Protein AF-A0AAD8YH85-F1 (afdb_monomer)

Mean predicted aligned error: 12.62 Å

Solvent-accessible surface area (backbone atoms only — not comparable to full-atom values): 8123 Å² total; per-residue (Å²): 106,71,67,57,54,50,50,42,42,63,77,26,70,90,36,69,66,60,23,51,51,50,49,46,48,59,42,69,59,33,63,69,52,26,54,53,52,30,54,79,69,74,45,92,69,74,66,53,50,70,53,58,73,87,54,42,67,59,52,46,52,51,27,40,76,73,63,32,67,70,48,29,49,54,47,50,64,50,26,47,65,41,53,59,70,68,50,58,62,67,61,52,53,50,51,54,51,52,53,50,51,54,51,49,52,54,51,51,52,53,49,57,50,52,52,51,52,52,48,55,53,51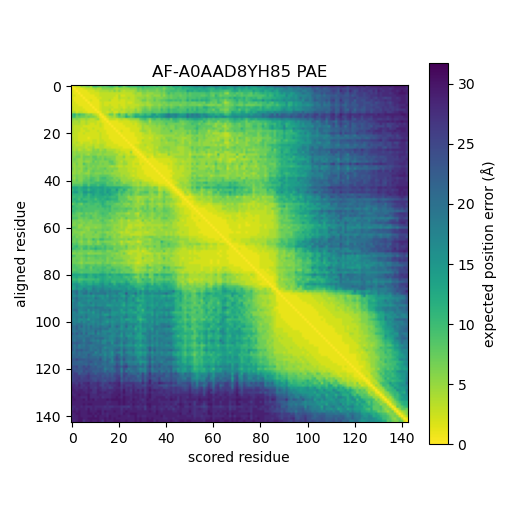,54,57,52,54,54,60,54,53,58,55,57,62,64,59,67,72,75,80,81,84,131

Foldseek 3Di:
DVVVLVVLCVVCVVDVVSSVVVCCCVQVQAPVNVVVVCVVVVHPARCLLVDDPVCLVVSLVSSCVPPNDVSSVVSCVRNVVSVVVPDPVVVVVVVVVVVVVVVVVVVVVVVVVVVVVVVVVVVVVVVVVVVVVVVVVPPPPDD

Organism: NCBI:txid267567

pLDDT: mean 83.94, std 11.68, range [50.09, 98.06]

Radius of gyration: 36.03 Å; Cα contacts (8 Å, |Δi|>4): 56; chains: 1; bounding box: 69×24×112 Å

Sequence (143 aa):
HIDTATGINRNNGSDPNAAGREKVIQTQLHSETRAVLCRLQGIDRSLYSEIDPLHLPEVLSLIAQRHGEGELYAAVLSSIMTLFSTMNREKCIQQERDYHAAKAAEHIAKVEELDKELATIKEAAAMRSQDNVCSQSNKRRRT

Structure (mmCIF, N/CA/C/O backbone):
data_AF-A0AAD8YH85-F1
#
_entry.id   AF-A0AAD8YH85-F1
#
loop_
_atom_site.group_PDB
_atom_site.id
_atom_site.type_symbol
_atom_site.label_atom_id
_atom_site.label_alt_id
_atom_site.label_comp_id
_atom_site.label_asym_id
_atom_site.label_entity_id
_atom_site.label_seq_id
_atom_site.pdbx_PDB_ins_code
_atom_site.Cartn_x
_atom_site.Cartn_y
_atom_site.Cartn_z
_atom_site.occupancy
_atom_site.B_iso_or_equiv
_atom_site.auth_seq_id
_atom_site.auth_comp_id
_atom_site.auth_asym_id
_atom_site.auth_atom_id
_atom_site.pdbx_PDB_model_num
ATOM 1 N N . HIS A 1 1 ? 20.803 7.036 -23.531 1.00 67.00 1 HIS A N 1
ATOM 2 C CA . HIS A 1 1 ? 20.254 5.689 -23.238 1.00 67.00 1 HIS A CA 1
ATOM 3 C C . HIS A 1 1 ? 21.242 4.561 -23.517 1.00 67.00 1 HIS A C 1
ATOM 5 O O . HIS A 1 1 ? 21.551 3.834 -22.580 1.00 67.00 1 HIS A O 1
ATOM 11 N N . ILE A 1 2 ? 21.748 4.400 -24.749 1.00 79.19 2 ILE A N 1
ATOM 12 C CA . ILE A 1 2 ? 22.714 3.330 -25.078 1.00 79.19 2 ILE A CA 1
ATOM 13 C C . ILE A 1 2 ? 24.017 3.492 -24.281 1.00 79.19 2 ILE A C 1
ATOM 15 O O . ILE A 1 2 ? 24.482 2.526 -23.678 1.00 79.19 2 ILE A O 1
ATOM 19 N N . ASP A 1 3 ? 24.538 4.714 -24.167 1.00 84.62 3 ASP A N 1
ATOM 20 C CA . ASP A 1 3 ? 25.761 4.982 -23.395 1.00 84.62 3 ASP A CA 1
ATOM 21 C C . ASP A 1 3 ? 25.578 4.704 -21.900 1.00 84.62 3 ASP A C 1
ATOM 23 O O . ASP A 1 3 ? 26.416 4.060 -21.275 1.00 84.62 3 ASP A O 1
ATOM 27 N N . THR A 1 4 ? 24.428 5.091 -21.338 1.00 82.50 4 THR A N 1
ATOM 28 C CA . THR A 1 4 ? 24.050 4.805 -19.946 1.00 82.50 4 THR A CA 1
ATOM 29 C C . THR A 1 4 ? 23.977 3.298 -19.684 1.00 82.50 4 THR A C 1
ATOM 31 O O . THR A 1 4 ? 24.564 2.803 -18.725 1.00 82.50 4 THR A O 1
ATOM 34 N N . ALA A 1 5 ? 23.312 2.538 -20.561 1.00 83.25 5 ALA A N 1
ATOM 35 C CA . ALA A 1 5 ? 23.201 1.085 -20.434 1.00 83.25 5 ALA A CA 1
ATOM 36 C C . ALA A 1 5 ? 24.561 0.381 -20.578 1.00 83.25 5 ALA A C 1
ATOM 38 O O . ALA A 1 5 ? 24.820 -0.617 -19.900 1.00 83.25 5 ALA A O 1
ATOM 39 N N . THR A 1 6 ? 25.428 0.914 -21.440 1.00 86.44 6 THR A N 1
ATOM 40 C CA . THR A 1 6 ? 26.792 0.420 -21.659 1.00 86.44 6 THR A CA 1
ATOM 41 C C . THR A 1 6 ? 27.679 0.708 -20.447 1.00 86.44 6 THR A C 1
ATOM 43 O O . THR A 1 6 ? 28.415 -0.173 -20.007 1.00 86.44 6 THR A O 1
ATOM 46 N N . GLY A 1 7 ? 27.546 1.890 -19.840 1.00 87.62 7 GLY A N 1
ATOM 47 C CA . GLY A 1 7 ? 28.203 2.244 -18.582 1.00 87.62 7 GLY A CA 1
ATOM 48 C C . GLY A 1 7 ? 27.795 1.328 -17.426 1.00 87.62 7 GLY A C 1
ATOM 49 O O . GLY A 1 7 ? 28.660 0.784 -16.744 1.00 87.62 7 GLY A O 1
ATOM 50 N N . ILE A 1 8 ? 26.494 1.068 -17.256 1.00 86.38 8 ILE A N 1
ATOM 51 C CA . ILE A 1 8 ? 25.990 0.162 -16.207 1.00 86.38 8 ILE A CA 1
ATOM 52 C C . ILE A 1 8 ? 26.535 -1.260 -16.391 1.00 86.38 8 ILE A C 1
ATOM 54 O O . ILE A 1 8 ? 26.975 -1.874 -15.420 1.00 86.38 8 ILE A O 1
ATOM 58 N N . ASN A 1 9 ? 26.553 -1.769 -17.627 1.00 89.38 9 ASN A N 1
ATOM 59 C CA . ASN A 1 9 ? 27.135 -3.077 -17.938 1.00 89.38 9 ASN A CA 1
ATOM 60 C C . ASN A 1 9 ? 28.622 -3.147 -17.584 1.00 89.38 9 ASN A C 1
ATOM 62 O O . ASN A 1 9 ? 29.074 -4.147 -17.038 1.00 89.38 9 ASN A O 1
ATOM 66 N N . ARG A 1 10 ? 29.379 -2.086 -17.879 1.00 89.00 10 ARG A N 1
ATOM 67 C CA . ARG A 1 10 ? 30.811 -2.021 -17.571 1.00 89.00 10 ARG A CA 1
ATOM 68 C C . ARG A 1 10 ? 31.065 -2.007 -16.064 1.00 89.00 10 ARG A C 1
ATOM 70 O O . ARG A 1 10 ? 31.953 -2.709 -15.595 1.00 89.00 10 ARG A O 1
ATOM 77 N N . ASN A 1 11 ? 30.259 -1.252 -15.321 1.00 87.62 11 ASN A N 1
ATOM 78 C CA . ASN A 1 11 ? 30.386 -1.109 -13.869 1.00 87.62 11 ASN A CA 1
ATOM 79 C C . ASN A 1 11 ? 29.966 -2.372 -13.101 1.00 87.62 11 ASN A C 1
ATOM 81 O O . ASN A 1 11 ? 30.423 -2.581 -11.983 1.00 87.62 11 ASN A O 1
ATOM 85 N N . ASN A 1 12 ? 29.127 -3.220 -13.701 1.00 88.00 12 ASN A N 1
ATOM 86 C CA . ASN A 1 12 ? 28.633 -4.468 -13.112 1.00 88.00 12 ASN A CA 1
ATOM 87 C C . ASN A 1 12 ? 29.152 -5.703 -13.873 1.00 88.00 12 ASN A C 1
ATOM 89 O O . ASN A 1 12 ? 28.487 -6.732 -13.907 1.00 88.00 12 ASN A O 1
ATOM 93 N N . GLY A 1 13 ? 30.319 -5.608 -14.522 1.00 77.94 13 GLY A N 1
ATOM 94 C CA . GLY A 1 13 ? 30.803 -6.612 -15.482 1.00 77.94 13 GLY A CA 1
ATOM 95 C C . GLY A 1 13 ? 30.965 -8.041 -14.940 1.00 77.94 13 GLY A C 1
ATOM 96 O O . GLY A 1 13 ? 31.042 -8.977 -15.729 1.00 77.94 13 GLY A O 1
ATOM 97 N N . SER A 1 14 ? 30.993 -8.220 -13.618 1.00 84.25 14 SER A N 1
ATOM 98 C CA . SER A 1 14 ? 31.041 -9.522 -12.943 1.00 84.25 14 SER A CA 1
ATOM 99 C C . SER A 1 14 ? 29.668 -10.079 -12.539 1.00 84.25 14 SER A C 1
ATOM 101 O O . SER A 1 14 ? 29.588 -11.257 -12.200 1.00 84.25 14 SER A O 1
ATOM 103 N N . ASP A 1 15 ? 28.601 -9.274 -12.579 1.00 90.44 15 ASP A N 1
ATOM 104 C CA . ASP A 1 15 ? 27.241 -9.683 -12.216 1.00 90.44 15 ASP A CA 1
ATOM 105 C C . ASP A 1 15 ? 26.198 -9.107 -13.201 1.00 90.44 15 ASP A C 1
ATOM 107 O O . ASP A 1 15 ? 25.725 -7.970 -13.054 1.00 90.44 15 ASP A O 1
ATOM 111 N N . PRO A 1 16 ? 25.786 -9.896 -14.210 1.00 87.56 16 PRO A N 1
ATOM 112 C CA . PRO A 1 16 ? 24.786 -9.465 -15.180 1.00 87.56 16 PRO A CA 1
ATOM 113 C C . PRO A 1 16 ? 23.404 -9.225 -14.550 1.00 87.56 16 PRO A C 1
ATOM 115 O O . PRO A 1 16 ? 22.641 -8.405 -15.069 1.00 87.56 16 PRO A O 1
ATOM 118 N N . ASN A 1 17 ? 23.079 -9.872 -13.424 1.00 88.50 17 ASN A N 1
ATOM 119 C CA . ASN A 1 17 ? 21.817 -9.644 -12.722 1.00 88.50 17 ASN A CA 1
ATOM 120 C C . ASN A 1 17 ? 21.830 -8.289 -12.009 1.00 88.50 17 ASN A C 1
ATOM 122 O O . ASN A 1 17 ? 20.851 -7.544 -12.098 1.00 88.50 17 ASN A O 1
ATOM 126 N N . ALA A 1 18 ? 22.943 -7.919 -11.368 1.00 86.88 18 ALA A N 1
ATOM 127 C CA . ALA A 1 18 ? 23.118 -6.578 -10.807 1.00 86.88 18 ALA A CA 1
ATOM 128 C C . ALA A 1 18 ? 23.043 -5.494 -11.893 1.00 86.88 18 ALA A C 1
ATOM 130 O O . ALA A 1 18 ? 22.339 -4.497 -11.719 1.00 86.88 18 ALA A O 1
ATOM 131 N N . ALA A 1 19 ? 23.673 -5.726 -13.052 1.00 88.62 19 ALA A N 1
ATOM 132 C CA . ALA A 1 19 ? 23.583 -4.825 -14.201 1.00 88.62 19 ALA A CA 1
ATOM 133 C C . ALA A 1 19 ? 22.132 -4.647 -14.683 1.00 88.62 19 ALA A C 1
ATOM 135 O O . ALA A 1 19 ? 21.698 -3.532 -14.982 1.00 88.62 19 ALA A O 1
ATOM 136 N N . GLY A 1 20 ? 21.372 -5.745 -14.755 1.00 87.56 20 GLY A N 1
ATOM 137 C CA . GLY A 1 20 ? 19.957 -5.735 -15.121 1.00 87.56 20 GLY A CA 1
ATOM 138 C C . GLY A 1 20 ? 19.110 -4.932 -14.135 1.00 87.56 20 GLY A C 1
ATOM 139 O O . GLY A 1 20 ? 18.360 -4.046 -14.548 1.00 87.56 20 GLY A O 1
ATOM 140 N N . ARG A 1 21 ? 19.279 -5.179 -12.832 1.00 85.69 21 ARG A N 1
ATOM 141 C CA . ARG A 1 21 ? 18.565 -4.449 -11.773 1.00 85.69 21 ARG A CA 1
ATOM 142 C C . ARG A 1 21 ? 18.855 -2.954 -11.817 1.00 85.69 21 ARG A C 1
ATOM 144 O O . ARG A 1 21 ? 17.924 -2.155 -11.776 1.00 85.69 21 ARG A O 1
ATOM 151 N N . GLU A 1 22 ? 20.119 -2.570 -11.960 1.00 87.19 22 GLU A N 1
ATOM 152 C CA . GLU A 1 22 ? 20.498 -1.158 -12.008 1.00 87.19 22 GLU A CA 1
ATOM 153 C C . GLU A 1 22 ? 19.917 -0.454 -13.241 1.00 87.19 22 GLU A C 1
ATOM 155 O O . GLU A 1 22 ? 19.437 0.673 -13.144 1.00 87.19 22 GLU A O 1
ATOM 160 N N . LYS A 1 23 ? 19.846 -1.133 -14.392 1.00 88.06 23 LYS A N 1
ATOM 161 C CA . LYS A 1 23 ? 19.155 -0.589 -15.571 1.00 88.06 23 LYS A CA 1
ATOM 162 C C . LYS A 1 23 ? 17.678 -0.335 -15.304 1.00 88.06 23 LYS A C 1
ATOM 164 O O . LYS A 1 23 ? 17.179 0.718 -15.696 1.00 88.06 23 LYS A O 1
ATOM 169 N N . VAL A 1 24 ? 16.984 -1.266 -14.650 1.00 85.12 24 VAL A N 1
ATOM 170 C CA . VAL A 1 24 ? 15.567 -1.088 -14.294 1.00 85.12 24 VAL A CA 1
ATOM 171 C C . VAL A 1 24 ? 15.405 0.106 -13.354 1.00 85.12 24 VAL A C 1
ATOM 173 O O . VAL A 1 24 ? 14.571 0.967 -13.613 1.00 85.12 24 VAL A O 1
ATOM 176 N N . ILE A 1 25 ? 16.251 0.228 -12.330 1.00 84.25 25 ILE A N 1
ATOM 177 C CA . ILE A 1 25 ? 16.215 1.351 -11.382 1.00 84.25 25 ILE A CA 1
ATOM 178 C C . ILE A 1 25 ? 16.418 2.694 -12.097 1.00 84.25 25 ILE A C 1
ATOM 180 O O . ILE A 1 25 ? 15.638 3.623 -11.895 1.00 84.25 25 ILE A O 1
ATOM 184 N N . GLN A 1 26 ? 17.435 2.796 -12.95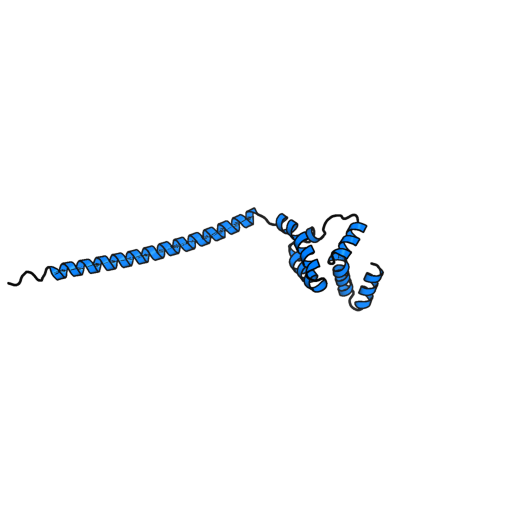3 1.00 83.69 26 GLN A N 1
ATOM 185 C CA . GLN A 1 26 ? 17.773 4.047 -13.636 1.00 83.69 26 GLN A CA 1
ATOM 186 C C . GLN A 1 26 ? 16.741 4.453 -14.690 1.00 83.69 26 GLN A C 1
ATOM 188 O O . GLN A 1 26 ? 16.508 5.637 -14.908 1.00 83.69 26 GLN A O 1
ATOM 193 N N . THR A 1 27 ? 16.122 3.483 -15.366 1.00 81.19 27 THR A N 1
ATOM 194 C CA . THR A 1 27 ? 15.237 3.776 -16.505 1.00 81.19 27 THR A CA 1
ATOM 195 C C . THR A 1 27 ? 13.760 3.795 -16.146 1.00 81.19 27 THR A C 1
ATOM 197 O O . THR A 1 27 ? 13.028 4.625 -16.677 1.00 81.19 27 THR A O 1
ATOM 200 N N . GLN A 1 28 ? 13.320 2.902 -15.259 1.00 79.12 28 GLN A N 1
ATOM 201 C CA . GLN A 1 28 ? 11.907 2.717 -14.930 1.00 79.12 28 GLN A CA 1
ATOM 202 C C . GLN A 1 28 ? 11.510 3.392 -13.621 1.00 79.12 28 GLN A C 1
ATOM 204 O O . GLN A 1 28 ? 10.344 3.737 -13.465 1.00 79.12 28 GLN A O 1
ATOM 209 N N . 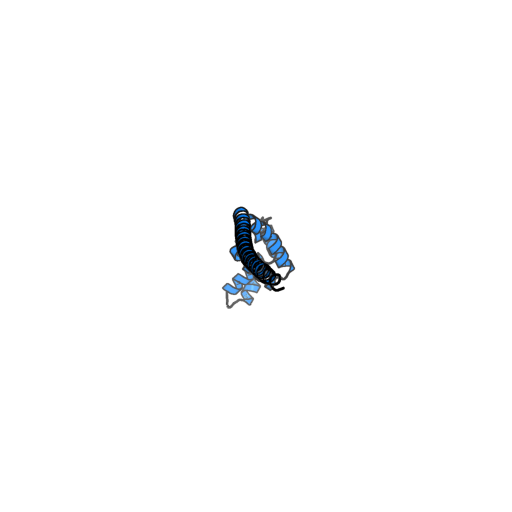LEU A 1 29 ? 12.436 3.603 -12.680 1.00 82.62 29 LEU A N 1
ATOM 210 C CA . LEU A 1 29 ? 12.108 4.173 -11.364 1.00 82.62 29 LEU A CA 1
ATOM 211 C C . LEU A 1 29 ? 12.446 5.662 -11.226 1.00 82.62 29 LEU A C 1
ATOM 213 O O . LEU A 1 29 ? 11.916 6.308 -10.332 1.00 82.62 29 LEU A O 1
ATOM 217 N N . HIS A 1 30 ? 13.247 6.224 -12.130 1.00 82.94 30 HIS A N 1
ATOM 218 C CA . HIS A 1 30 ? 13.486 7.666 -12.198 1.00 82.94 30 HIS A CA 1
ATOM 219 C C . HIS A 1 30 ? 12.442 8.330 -13.104 1.00 82.94 30 HIS A C 1
ATOM 221 O O . HIS A 1 30 ? 12.336 7.994 -14.287 1.00 82.94 30 HIS A O 1
ATOM 227 N N . SER A 1 31 ? 11.660 9.266 -12.567 1.00 80.38 31 SER A N 1
ATOM 228 C CA . SER A 1 31 ? 10.493 9.839 -13.238 1.00 80.38 31 SER A CA 1
ATOM 229 C C . SER A 1 31 ? 10.801 10.574 -14.532 1.00 80.38 31 SER A C 1
ATOM 231 O O . SER A 1 31 ? 10.086 10.359 -15.509 1.00 80.38 31 SER A O 1
ATOM 233 N N . GLU A 1 32 ? 11.865 11.374 -14.585 1.00 82.75 32 GLU A N 1
ATOM 234 C CA . GLU A 1 32 ? 12.235 12.112 -15.796 1.00 82.75 32 GLU A CA 1
ATOM 235 C C . GLU A 1 32 ? 12.628 11.158 -16.924 1.00 82.75 32 GLU A C 1
ATOM 237 O O . GLU A 1 32 ? 12.095 11.232 -18.035 1.00 82.75 32 GLU A O 1
ATOM 242 N N . THR A 1 33 ? 13.508 10.203 -16.615 1.00 82.69 33 THR A N 1
ATOM 243 C CA . THR A 1 33 ? 13.970 9.195 -17.576 1.00 82.69 33 THR A CA 1
ATOM 244 C C . THR A 1 33 ? 12.810 8.323 -18.050 1.00 82.69 33 THR A C 1
ATOM 246 O O . THR A 1 33 ? 12.645 8.110 -19.254 1.00 82.69 33 THR A O 1
ATOM 249 N N . ARG A 1 34 ? 11.949 7.881 -17.127 1.00 84.81 34 ARG A N 1
ATOM 250 C CA . ARG A 1 34 ? 10.736 7.131 -17.457 1.00 84.81 34 ARG A CA 1
ATOM 251 C C . ARG A 1 34 ? 9.799 7.952 -18.342 1.00 84.81 34 ARG A C 1
ATOM 253 O O . ARG A 1 34 ? 9.334 7.439 -19.349 1.00 84.81 34 ARG A O 1
ATOM 260 N N . ALA A 1 35 ? 9.548 9.223 -18.030 1.00 82.44 35 ALA A N 1
ATOM 261 C CA . ALA A 1 35 ? 8.662 10.081 -18.819 1.00 82.44 35 ALA A CA 1
ATOM 262 C C . ALA A 1 35 ? 9.189 10.316 -20.243 1.00 82.44 35 ALA A C 1
ATOM 264 O O . ALA A 1 35 ? 8.411 10.418 -21.192 1.00 82.44 35 ALA A O 1
ATOM 265 N N . VAL A 1 36 ? 10.509 10.408 -20.423 1.00 85.25 36 VAL A N 1
ATOM 266 C CA . VAL A 1 36 ? 11.127 10.468 -21.757 1.00 85.25 36 VAL A CA 1
ATOM 267 C C . VAL A 1 36 ? 10.911 9.155 -22.515 1.00 85.25 36 VAL A C 1
ATOM 269 O O . VAL A 1 36 ? 10.473 9.186 -23.664 1.00 85.25 36 VAL A O 1
ATOM 272 N N . LEU A 1 37 ? 11.150 8.008 -21.875 1.00 83.94 37 LEU A N 1
ATOM 273 C CA . LEU A 1 37 ? 10.953 6.693 -22.492 1.00 83.94 37 LEU A CA 1
ATOM 274 C C . LEU A 1 37 ? 9.487 6.412 -22.843 1.00 83.94 37 LEU A C 1
ATOM 276 O O . LEU A 1 37 ? 9.210 5.972 -23.956 1.00 83.94 37 LEU A O 1
ATOM 280 N N . CYS A 1 38 ? 8.552 6.721 -21.944 1.00 83.56 38 CYS A N 1
ATOM 281 C CA . CYS A 1 38 ? 7.119 6.581 -22.188 1.00 83.56 38 CYS A CA 1
ATOM 282 C C . CYS A 1 38 ? 6.680 7.412 -23.397 1.00 83.56 38 CYS A C 1
ATOM 284 O O . CYS A 1 38 ? 6.008 6.889 -24.283 1.00 83.56 38 CYS A O 1
ATOM 286 N N . ARG A 1 39 ? 7.139 8.669 -23.504 1.00 85.38 39 ARG A N 1
ATOM 287 C CA . ARG A 1 39 ? 6.846 9.530 -24.662 1.00 85.38 39 ARG A CA 1
ATOM 288 C C . ARG A 1 39 ? 7.368 8.951 -25.973 1.00 85.38 39 ARG A C 1
ATOM 290 O O . ARG A 1 39 ? 6.644 8.961 -26.962 1.00 85.38 39 ARG A O 1
ATOM 297 N N . LEU A 1 40 ? 8.582 8.395 -25.980 1.00 87.62 40 LEU A N 1
ATOM 298 C CA . LEU A 1 40 ? 9.133 7.711 -27.158 1.00 87.62 40 LEU A CA 1
ATOM 299 C C . LEU A 1 40 ? 8.319 6.470 -27.559 1.00 87.62 40 LEU A C 1
ATOM 301 O O . LEU A 1 40 ? 8.303 6.105 -28.731 1.00 87.62 40 LEU A O 1
ATOM 305 N N . GLN A 1 41 ? 7.647 5.834 -26.600 1.00 84.50 41 GLN A N 1
ATOM 306 C CA . GLN A 1 41 ? 6.812 4.648 -26.806 1.00 84.50 41 GLN A CA 1
ATOM 307 C C . GLN A 1 41 ? 5.324 4.975 -27.016 1.00 84.50 41 GLN A C 1
ATOM 309 O O . GLN A 1 41 ? 4.518 4.059 -27.162 1.00 84.50 41 GLN A O 1
ATOM 314 N N . GLY A 1 42 ? 4.941 6.258 -27.036 1.00 86.50 42 GLY A N 1
ATOM 315 C CA . GLY A 1 42 ? 3.542 6.680 -27.166 1.00 86.50 42 GLY A CA 1
ATOM 316 C C . GLY A 1 42 ? 2.676 6.373 -25.937 1.00 86.50 42 GLY A C 1
ATOM 317 O O . GLY A 1 42 ? 1.457 6.278 -26.052 1.00 86.50 42 GLY A O 1
ATOM 318 N N . ILE A 1 43 ? 3.291 6.198 -24.766 1.00 85.50 43 ILE A N 1
ATOM 319 C CA . ILE A 1 43 ? 2.607 5.967 -23.493 1.00 85.50 43 ILE A CA 1
ATOM 320 C C . ILE A 1 43 ? 2.454 7.315 -22.780 1.00 85.50 43 ILE A C 1
ATOM 322 O O . ILE A 1 43 ? 3.445 7.923 -22.383 1.00 85.50 43 ILE A O 1
ATOM 326 N N . ASP A 1 44 ? 1.212 7.766 -22.592 1.00 78.88 44 ASP A N 1
ATOM 327 C CA . ASP A 1 44 ? 0.889 9.065 -21.965 1.00 78.88 44 ASP A CA 1
ATOM 328 C C . ASP A 1 44 ? 0.324 8.934 -20.536 1.00 78.88 44 ASP A C 1
ATOM 330 O O . ASP A 1 44 ? -0.272 9.847 -19.973 1.00 78.88 44 ASP A O 1
ATOM 334 N N . ARG A 1 45 ? 0.475 7.755 -19.930 1.00 74.88 45 ARG A N 1
ATOM 335 C CA . ARG A 1 45 ? -0.028 7.459 -18.583 1.00 74.88 45 ARG A CA 1
ATOM 336 C C . ARG A 1 45 ? 1.102 7.071 -17.646 1.00 74.88 45 ARG A C 1
ATOM 338 O O . ARG A 1 45 ? 2.190 6.691 -18.080 1.00 74.88 45 ARG A O 1
ATOM 345 N N . SER A 1 46 ? 0.837 7.154 -16.347 1.00 71.94 46 SER A N 1
ATOM 346 C CA . SER A 1 46 ? 1.820 6.728 -15.361 1.00 71.94 46 SER A CA 1
ATOM 347 C C . SER A 1 46 ? 1.944 5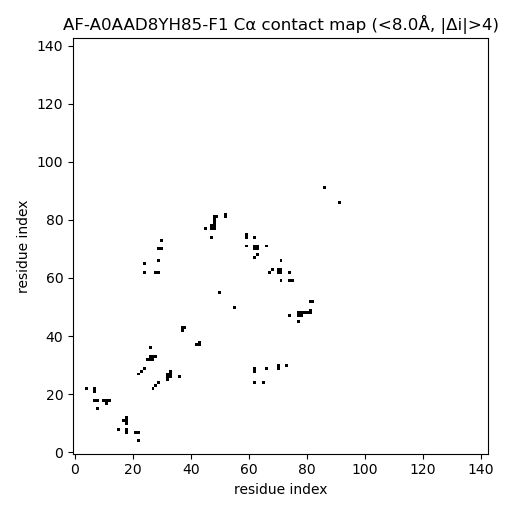.208 -15.308 1.00 71.94 46 SER A C 1
ATOM 349 O O . SER A 1 46 ? 0.948 4.494 -15.303 1.00 71.94 46 SER A O 1
ATOM 351 N N . LEU A 1 47 ? 3.178 4.714 -15.219 1.00 76.81 47 LEU A N 1
ATOM 352 C CA . LEU A 1 47 ? 3.453 3.283 -15.076 1.00 76.81 47 LEU A CA 1
ATOM 353 C C . LEU A 1 47 ? 3.325 2.801 -13.628 1.00 76.81 47 LEU A C 1
ATOM 355 O O . LEU A 1 47 ? 3.140 1.614 -13.395 1.00 76.81 47 LEU A O 1
ATOM 359 N N . TYR A 1 48 ? 3.383 3.704 -12.644 1.00 76.25 48 TYR A N 1
ATOM 360 C CA . TYR A 1 48 ? 3.237 3.312 -11.240 1.00 76.25 48 TYR A CA 1
ATOM 361 C C . TYR A 1 48 ? 1.837 2.781 -10.920 1.00 76.25 48 TYR A C 1
ATOM 363 O O . TYR A 1 48 ? 1.690 1.937 -10.046 1.00 76.25 48 TYR A O 1
ATOM 371 N N . SER A 1 49 ? 0.821 3.222 -11.666 1.00 72.62 49 SER A N 1
ATOM 372 C CA . SER A 1 49 ? -0.537 2.682 -11.571 1.00 72.62 49 SER A CA 1
ATOM 373 C C . SER A 1 49 ? -0.700 1.276 -12.153 1.00 72.62 49 SER A C 1
ATOM 375 O O . SER A 1 49 ? -1.753 0.672 -11.995 1.00 72.62 49 SER A O 1
ATOM 377 N N . GLU A 1 50 ? 0.313 0.753 -12.842 1.00 78.25 50 GLU A N 1
ATOM 378 C CA . GLU A 1 50 ? 0.299 -0.604 -13.399 1.00 78.25 50 GLU A CA 1
ATOM 379 C C . GLU A 1 50 ? 1.091 -1.596 -12.541 1.00 78.25 50 GLU A C 1
ATOM 381 O O . GLU A 1 50 ? 1.055 -2.799 -12.792 1.00 78.25 50 GLU A O 1
ATOM 386 N N . ILE A 1 51 ? 1.807 -1.107 -11.524 1.00 82.31 51 ILE A N 1
ATOM 387 C CA . ILE A 1 51 ? 2.531 -1.965 -10.592 1.00 82.31 51 ILE A CA 1
ATOM 388 C C . ILE A 1 51 ? 1.518 -2.651 -9.682 1.00 82.31 51 ILE A C 1
ATOM 390 O O . ILE A 1 51 ? 0.652 -1.995 -9.101 1.00 82.31 51 ILE A O 1
ATOM 394 N N . ASP A 1 52 ? 1.664 -3.967 -9.531 1.00 82.50 52 ASP A N 1
ATOM 395 C CA . ASP A 1 52 ? 0.899 -4.728 -8.549 1.00 82.50 52 ASP A CA 1
ATOM 396 C C . ASP A 1 52 ? 1.070 -4.084 -7.157 1.00 82.50 52 ASP A C 1
ATOM 398 O O . ASP A 1 52 ? 2.209 -3.954 -6.681 1.00 82.50 52 ASP A O 1
ATOM 402 N N . PRO A 1 53 ? -0.030 -3.692 -6.483 1.00 83.12 53 PRO A N 1
ATOM 403 C CA . PRO A 1 53 ? 0.010 -3.140 -5.134 1.00 83.12 53 PRO A CA 1
ATOM 404 C C . PRO A 1 53 ? 0.862 -3.942 -4.141 1.00 83.12 53 PRO A C 1
ATOM 406 O O . PRO A 1 53 ? 1.443 -3.347 -3.234 1.00 83.12 53 PRO A O 1
ATOM 409 N N . LEU A 1 54 ? 0.980 -5.266 -4.313 1.00 85.44 54 LEU A N 1
ATOM 410 C CA . LEU A 1 54 ? 1.800 -6.133 -3.464 1.00 85.44 54 LEU A CA 1
ATOM 411 C C . LEU A 1 54 ? 3.296 -5.785 -3.521 1.00 85.44 54 LEU A C 1
ATOM 413 O O . LEU A 1 54 ? 3.997 -5.901 -2.517 1.00 85.44 54 LEU A O 1
ATOM 417 N N . HIS A 1 55 ? 3.788 -5.343 -4.678 1.00 87.44 55 HIS A N 1
ATOM 418 C CA . HIS A 1 55 ? 5.194 -4.988 -4.886 1.00 87.44 55 HIS A CA 1
ATOM 419 C C . HIS A 1 55 ? 5.482 -3.509 -4.618 1.00 87.44 55 HIS A C 1
ATOM 421 O O . HIS A 1 55 ? 6.642 -3.100 -4.524 1.00 87.44 55 HIS A O 1
ATOM 427 N N . LEU A 1 56 ? 4.435 -2.699 -4.463 1.00 87.75 56 LEU A N 1
ATOM 428 C CA . LEU A 1 56 ? 4.554 -1.260 -4.294 1.00 87.75 56 LEU A CA 1
ATOM 429 C C . LEU A 1 56 ? 5.422 -0.845 -3.089 1.00 87.75 56 LEU A C 1
ATOM 431 O O . LEU A 1 56 ? 6.251 0.046 -3.265 1.00 87.75 56 LEU A O 1
ATOM 435 N N . PRO A 1 57 ? 5.334 -1.477 -1.898 1.00 89.75 57 PRO A N 1
ATOM 436 C CA . PRO A 1 57 ? 6.185 -1.107 -0.765 1.00 89.75 57 PRO A CA 1
ATOM 437 C C . PRO A 1 57 ? 7.684 -1.247 -1.060 1.00 89.75 57 PRO A C 1
ATOM 439 O O . PRO A 1 57 ? 8.474 -0.373 -0.701 1.00 89.75 57 PRO A O 1
ATOM 442 N N . GLU A 1 58 ? 8.077 -2.319 -1.751 1.00 91.19 58 GLU A N 1
ATOM 443 C CA . GLU A 1 58 ? 9.474 -2.570 -2.112 1.00 91.19 58 GLU A CA 1
ATOM 444 C C . GLU A 1 58 ? 9.956 -1.585 -3.184 1.00 91.19 58 GLU A C 1
ATOM 446 O O . GLU A 1 58 ? 11.037 -1.007 -3.058 1.00 91.19 58 GLU A O 1
ATOM 451 N N . VAL A 1 59 ? 9.120 -1.310 -4.191 1.00 88.88 59 VAL A N 1
ATOM 452 C CA . VAL A 1 59 ? 9.412 -0.322 -5.240 1.00 88.88 59 VAL A CA 1
ATOM 453 C C . VAL A 1 59 ? 9.570 1.085 -4.656 1.00 88.88 59 VAL A C 1
ATOM 455 O O . VAL A 1 59 ? 10.535 1.776 -4.982 1.00 88.88 59 VAL A O 1
ATOM 458 N N . LEU A 1 60 ? 8.671 1.507 -3.762 1.00 91.56 60 LEU A N 1
ATOM 459 C CA . LEU A 1 60 ? 8.746 2.813 -3.101 1.00 91.56 60 LEU A CA 1
ATOM 460 C C . LEU A 1 60 ? 9.996 2.926 -2.221 1.00 91.56 60 LEU A C 1
ATOM 462 O O . LEU A 1 60 ? 10.678 3.949 -2.262 1.00 91.56 60 LEU A O 1
ATOM 466 N N . SER A 1 61 ? 10.343 1.870 -1.479 1.00 91.94 61 SER A N 1
ATOM 467 C CA . SER A 1 61 ? 11.582 1.834 -0.693 1.00 91.94 61 SER A CA 1
ATOM 468 C C . SER A 1 61 ? 12.818 1.996 -1.582 1.00 91.94 61 SER A C 1
ATOM 470 O O . SER A 1 61 ? 13.717 2.779 -1.273 1.00 91.94 61 SER A O 1
ATOM 472 N N . LEU A 1 62 ? 12.837 1.315 -2.730 1.00 91.44 62 LEU A N 1
ATOM 473 C CA . LEU A 1 62 ? 13.939 1.386 -3.681 1.00 91.44 62 LEU A CA 1
ATOM 474 C C . LEU A 1 62 ? 14.078 2.782 -4.304 1.00 91.44 62 LEU A C 1
ATOM 476 O O . LEU A 1 62 ? 15.194 3.280 -4.443 1.00 91.44 62 LEU A O 1
ATOM 480 N N . ILE A 1 63 ? 12.961 3.437 -4.628 1.00 90.19 63 ILE A N 1
ATOM 481 C CA . ILE A 1 63 ? 12.948 4.820 -5.126 1.00 90.19 63 ILE A CA 1
ATOM 482 C C . ILE A 1 63 ? 13.489 5.777 -4.065 1.00 90.19 63 ILE A C 1
ATOM 484 O O . ILE A 1 63 ? 14.374 6.575 -4.366 1.00 90.19 63 ILE A O 1
ATOM 488 N N . ALA A 1 64 ? 13.018 5.660 -2.821 1.00 91.56 64 ALA A N 1
ATOM 489 C CA . ALA A 1 64 ? 13.473 6.503 -1.719 1.00 91.56 64 ALA A CA 1
ATOM 490 C C . ALA A 1 64 ? 14.995 6.412 -1.524 1.00 91.56 64 ALA A C 1
ATOM 492 O O . ALA A 1 64 ? 15.668 7.430 -1.380 1.00 91.56 64 ALA A O 1
ATOM 493 N N . GLN A 1 65 ? 15.544 5.194 -1.576 1.00 91.88 65 GLN A N 1
ATOM 494 C CA . GLN A 1 65 ? 16.975 4.939 -1.389 1.00 91.88 65 GLN A CA 1
ATOM 495 C C . GLN A 1 65 ? 17.843 5.409 -2.561 1.00 91.88 65 GLN A C 1
ATOM 497 O O . GLN A 1 65 ? 19.006 5.752 -2.353 1.00 91.88 65 GLN A O 1
ATOM 502 N N . ARG A 1 66 ? 17.327 5.361 -3.795 1.00 89.19 66 ARG A N 1
ATOM 503 C CA . ARG A 1 66 ? 18.126 5.589 -5.011 1.00 89.19 66 ARG A CA 1
ATOM 504 C C . ARG A 1 66 ? 17.971 6.984 -5.601 1.00 89.19 66 ARG A C 1
ATOM 506 O O . ARG A 1 66 ? 18.932 7.494 -6.164 1.00 89.19 66 ARG A O 1
ATOM 513 N N . HIS A 1 67 ? 16.789 7.575 -5.465 1.00 88.62 67 HIS A N 1
ATOM 514 C CA . HIS A 1 67 ? 16.386 8.774 -6.203 1.00 88.62 67 HIS A CA 1
ATOM 515 C C . HIS A 1 67 ? 15.890 9.916 -5.298 1.00 88.62 67 HIS A C 1
ATOM 517 O O . HIS A 1 67 ? 15.687 11.032 -5.769 1.00 88.62 67 HIS A O 1
ATOM 523 N N . GLY A 1 68 ? 15.743 9.668 -3.992 1.00 89.38 68 GLY A N 1
ATOM 524 C CA . GLY A 1 68 ? 15.402 10.683 -2.992 1.00 89.38 68 GLY A CA 1
ATOM 525 C C . GLY A 1 68 ? 13.905 10.992 -2.867 1.00 89.38 68 GLY A C 1
ATOM 526 O O . GLY A 1 68 ? 13.045 10.350 -3.472 1.00 89.38 68 GLY A O 1
ATOM 527 N N . GLU A 1 69 ? 13.584 11.985 -2.032 1.00 90.25 69 GLU A N 1
ATOM 528 C CA . GLU A 1 69 ? 12.208 12.262 -1.591 1.00 90.25 69 GLU A CA 1
ATOM 529 C C . GLU A 1 69 ? 11.285 12.784 -2.699 1.00 90.25 69 GLU A C 1
ATOM 531 O O . GLU A 1 69 ? 10.104 12.445 -2.712 1.00 90.25 69 GLU A O 1
ATOM 536 N N . GLY A 1 70 ? 11.797 13.574 -3.649 1.00 90.38 70 GLY A N 1
ATOM 537 C CA . GLY A 1 70 ? 10.978 14.114 -4.743 1.00 90.38 70 GLY A CA 1
ATOM 538 C C . GLY A 1 70 ? 10.438 13.020 -5.670 1.00 90.38 70 GLY A C 1
ATOM 539 O O . GLY A 1 70 ? 9.262 13.019 -6.036 1.00 90.38 70 GLY A O 1
ATOM 540 N N . GLU A 1 71 ? 11.281 12.041 -5.988 1.00 90.12 71 GLU A N 1
ATOM 541 C CA . GLU A 1 71 ? 10.923 10.882 -6.811 1.00 90.12 71 GLU A CA 1
ATOM 542 C C . GLU A 1 71 ? 10.004 9.919 -6.059 1.00 90.12 71 GLU A C 1
ATOM 544 O O . GLU A 1 71 ? 9.025 9.419 -6.623 1.00 90.12 71 GLU A O 1
ATOM 549 N N . LEU A 1 72 ? 10.252 9.731 -4.759 1.00 92.12 72 LEU A N 1
ATOM 550 C CA . LEU A 1 72 ? 9.344 8.999 -3.882 1.00 92.12 72 LEU A CA 1
ATOM 551 C C . LEU A 1 72 ? 7.957 9.655 -3.857 1.00 92.12 72 LEU A C 1
ATOM 553 O O . LEU A 1 72 ? 6.954 8.964 -4.023 1.00 92.12 72 LEU A O 1
ATOM 557 N N . TYR A 1 73 ? 7.889 10.977 -3.694 1.00 89.94 73 TYR A N 1
ATOM 558 C CA . TYR A 1 73 ? 6.630 11.716 -3.668 1.00 89.94 73 TYR A CA 1
ATOM 559 C C . TYR A 1 73 ? 5.842 11.537 -4.972 1.00 89.94 73 TYR A C 1
ATOM 561 O O . TYR A 1 73 ? 4.656 11.201 -4.936 1.00 89.94 73 TYR A O 1
ATOM 569 N N . ALA A 1 74 ? 6.504 11.676 -6.125 1.00 87.62 74 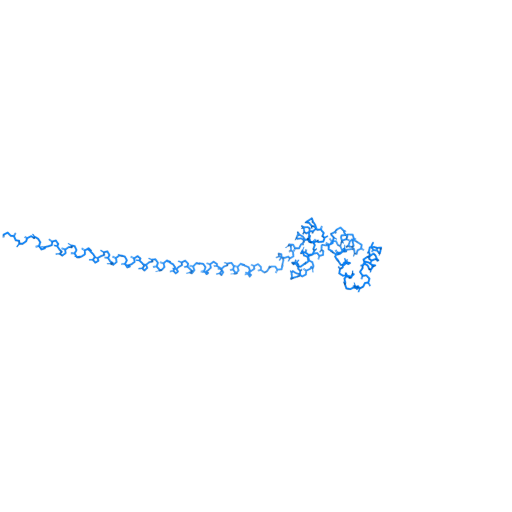ALA A N 1
ATOM 570 C CA . ALA A 1 74 ? 5.882 11.451 -7.429 1.00 87.62 74 ALA A CA 1
ATOM 571 C C . ALA A 1 74 ? 5.367 10.008 -7.588 1.00 87.62 74 ALA A C 1
ATOM 573 O O . ALA A 1 74 ? 4.272 9.785 -8.116 1.00 87.62 74 ALA A O 1
ATOM 574 N N . ALA A 1 75 ? 6.128 9.023 -7.103 1.00 88.88 75 ALA A N 1
ATOM 575 C CA . ALA A 1 75 ? 5.736 7.619 -7.142 1.00 88.88 75 ALA A CA 1
ATOM 576 C C . ALA A 1 75 ? 4.519 7.319 -6.266 1.00 88.88 75 ALA A C 1
ATOM 578 O O . ALA A 1 75 ? 3.569 6.684 -6.730 1.00 88.88 75 ALA A O 1
ATOM 579 N N . VAL A 1 76 ? 4.500 7.828 -5.032 1.00 90.50 76 VAL A N 1
ATOM 580 C CA . VAL A 1 76 ? 3.359 7.685 -4.118 1.00 90.50 76 VAL A CA 1
ATOM 581 C C . VAL A 1 76 ? 2.114 8.327 -4.719 1.00 90.50 76 VAL A C 1
ATOM 583 O O . VAL A 1 76 ? 1.081 7.664 -4.826 1.00 90.50 76 VAL A O 1
ATOM 586 N N . LEU A 1 77 ? 2.215 9.582 -5.171 1.00 88.62 77 LEU A N 1
ATOM 587 C CA . LEU A 1 77 ? 1.079 10.321 -5.722 1.00 88.62 77 LEU A CA 1
ATOM 588 C C . LEU A 1 77 ? 0.478 9.605 -6.933 1.00 88.62 77 LEU A C 1
ATOM 590 O O . LEU A 1 77 ? -0.738 9.523 -7.077 1.00 88.62 77 LEU A O 1
ATOM 594 N N . SER A 1 78 ? 1.325 9.031 -7.782 1.00 85.50 78 SER A N 1
ATOM 595 C CA . SER A 1 78 ? 0.851 8.283 -8.935 1.00 85.50 78 SER A CA 1
ATOM 596 C C . SER A 1 78 ? 0.236 6.925 -8.589 1.00 85.50 78 SER A C 1
ATOM 598 O O . SER A 1 78 ? -0.612 6.439 -9.338 1.00 85.50 78 SER A O 1
ATOM 600 N N . SER A 1 79 ? 0.686 6.283 -7.515 1.00 88.31 79 SER A N 1
ATOM 601 C CA . SER A 1 79 ? 0.209 4.951 -7.134 1.00 88.31 79 SER A CA 1
ATOM 602 C C . SER A 1 79 ? -1.096 5.021 -6.343 1.00 88.31 79 SER A C 1
ATOM 604 O O . SER A 1 79 ? -1.889 4.080 -6.365 1.00 88.31 79 SER A O 1
ATOM 606 N N . ILE A 1 80 ? -1.357 6.150 -5.675 1.00 86.12 80 ILE A N 1
ATOM 607 C CA . ILE A 1 80 ? -2.461 6.295 -4.724 1.00 86.12 80 ILE A CA 1
ATOM 608 C C . ILE A 1 80 ? -3.831 6.024 -5.355 1.00 86.12 80 ILE A C 1
ATOM 610 O O . ILE A 1 80 ? -4.645 5.320 -4.770 1.00 86.12 80 ILE A O 1
ATOM 614 N N . MET A 1 81 ? -4.068 6.497 -6.582 1.00 78.19 81 MET A N 1
ATOM 615 C CA . MET A 1 81 ? -5.349 6.301 -7.276 1.00 78.19 81 MET A CA 1
ATOM 616 C C . MET A 1 81 ? -5.611 4.824 -7.596 1.00 78.19 81 MET A C 1
ATOM 618 O O . MET A 1 81 ? -6.755 4.379 -7.590 1.00 78.19 81 MET A O 1
ATOM 622 N N . THR A 1 82 ? -4.547 4.054 -7.814 1.00 78.56 82 THR A N 1
ATOM 623 C CA . THR A 1 82 ? -4.613 2.608 -8.081 1.00 78.56 82 THR A CA 1
ATOM 624 C C . THR A 1 82 ? -4.810 1.820 -6.796 1.00 78.56 82 THR A C 1
ATOM 626 O O . THR A 1 82 ? -5.580 0.863 -6.742 1.00 78.56 82 THR A O 1
ATOM 629 N N . LEU A 1 83 ? -4.163 2.251 -5.714 1.00 82.38 83 LEU A N 1
ATOM 630 C CA . LEU A 1 83 ? -4.433 1.696 -4.393 1.00 82.38 83 LEU A CA 1
ATOM 631 C C . LEU A 1 83 ? -5.905 1.912 -4.020 1.00 82.38 83 LEU A C 1
ATOM 633 O O . LEU A 1 83 ? -6.589 0.965 -3.651 1.00 82.38 83 LEU A O 1
ATOM 637 N N . PHE A 1 84 ? -6.438 3.118 -4.225 1.00 77.75 84 PHE A N 1
ATOM 638 C CA . PHE A 1 84 ? -7.851 3.395 -3.972 1.00 77.75 84 PHE A CA 1
ATOM 639 C C . PHE A 1 84 ? -8.803 2.580 -4.857 1.00 77.75 84 PHE A C 1
ATOM 641 O O . PHE A 1 84 ? -9.861 2.181 -4.374 1.00 77.75 84 PHE A O 1
ATOM 648 N N . SER A 1 85 ? -8.452 2.304 -6.119 1.00 72.81 85 SER A N 1
ATOM 649 C CA . SER A 1 85 ? -9.298 1.498 -7.012 1.00 72.81 85 SER A CA 1
ATOM 650 C C . SER A 1 85 ? -9.289 0.003 -6.673 1.00 72.81 85 SER A C 1
ATOM 652 O O . SER A 1 85 ? -10.279 -0.683 -6.918 1.00 72.81 85 SER A O 1
ATOM 654 N N . THR A 1 86 ? -8.199 -0.500 -6.088 1.00 75.12 86 THR A N 1
ATOM 655 C CA . THR A 1 86 ? -8.065 -1.905 -5.664 1.00 75.12 86 THR A CA 1
ATOM 656 C C . THR A 1 86 ? -8.626 -2.166 -4.268 1.00 75.12 86 THR A C 1
ATOM 658 O O . THR A 1 86 ? -8.972 -3.302 -3.936 1.00 75.12 86 THR A O 1
ATOM 661 N N . MET A 1 87 ? -8.766 -1.130 -3.440 1.00 79.44 87 MET A N 1
ATOM 662 C CA . MET A 1 87 ? -9.386 -1.254 -2.126 1.00 79.44 87 MET A CA 1
ATOM 663 C C . MET A 1 87 ? -10.865 -1.642 -2.245 1.00 79.44 87 MET A C 1
ATOM 665 O O . MET A 1 87 ? -11.702 -0.890 -2.743 1.00 79.44 87 MET A O 1
ATOM 669 N N . ASN A 1 88 ? -11.216 -2.807 -1.696 1.00 80.94 88 ASN A N 1
ATOM 670 C CA . ASN A 1 88 ? -12.610 -3.191 -1.517 1.00 80.94 88 ASN A CA 1
ATOM 671 C C . ASN A 1 88 ? -13.221 -2.358 -0.376 1.00 80.94 88 ASN A C 1
ATOM 673 O O . ASN A 1 88 ? -13.119 -2.703 0.805 1.00 80.94 88 ASN A O 1
ATOM 677 N N . ARG A 1 89 ? -13.847 -1.236 -0.751 1.00 81.06 89 ARG A N 1
ATOM 678 C CA . ARG A 1 89 ? -14.484 -0.294 0.176 1.00 81.06 89 ARG A CA 1
ATOM 679 C C . ARG A 1 89 ? -15.547 -0.961 1.051 1.00 81.06 89 ARG A C 1
ATOM 681 O O . ARG A 1 89 ? -15.644 -0.629 2.226 1.00 81.06 89 ARG A O 1
ATOM 688 N N . GLU A 1 90 ? -16.302 -1.911 0.506 1.00 84.44 90 GLU A N 1
ATOM 689 C CA . GLU A 1 90 ? -17.311 -2.670 1.253 1.00 84.44 90 GLU A CA 1
ATOM 690 C C . GLU A 1 90 ? -16.664 -3.477 2.384 1.00 84.44 90 GLU A C 1
ATOM 692 O O . GLU A 1 90 ? -17.083 -3.378 3.536 1.00 84.44 90 GLU A O 1
ATOM 697 N N . LYS A 1 91 ? -15.574 -4.193 2.088 1.00 87.69 91 LYS A N 1
ATOM 698 C CA . LYS A 1 91 ? -14.824 -4.955 3.094 1.00 87.69 91 LYS A CA 1
ATOM 699 C C . LYS A 1 91 ? -14.216 -4.051 4.171 1.00 87.69 91 LYS A C 1
ATOM 701 O O . LYS A 1 91 ? -14.224 -4.423 5.339 1.00 87.69 91 LYS A O 1
ATOM 706 N N . CYS A 1 92 ? -13.718 -2.875 3.791 1.00 85.50 92 CYS A N 1
ATOM 707 C CA . CYS A 1 92 ? -13.176 -1.893 4.733 1.00 85.50 92 CYS A CA 1
ATOM 708 C C . CYS A 1 92 ? -14.255 -1.384 5.704 1.00 85.50 92 CYS A C 1
ATOM 710 O O . CYS A 1 92 ? -14.060 -1.429 6.916 1.00 85.50 92 CYS A O 1
ATOM 712 N N . ILE A 1 93 ? -15.426 -1.006 5.181 1.00 90.88 93 ILE A N 1
ATOM 713 C CA . ILE A 1 93 ? -16.570 -0.591 6.005 1.00 90.88 93 ILE A CA 1
ATOM 714 C C . ILE A 1 93 ? -17.027 -1.739 6.914 1.00 90.88 93 ILE A C 1
ATOM 716 O O . ILE A 1 93 ? -17.347 -1.514 8.078 1.00 90.88 93 ILE A O 1
ATOM 720 N N . GLN A 1 94 ? -17.045 -2.980 6.419 1.00 94.31 94 GLN A N 1
ATOM 721 C CA . GLN A 1 94 ? -17.426 -4.130 7.237 1.00 94.31 94 GLN A CA 1
ATOM 722 C C . GLN A 1 94 ? -16.452 -4.352 8.404 1.00 94.31 94 GLN A C 1
ATOM 724 O O . GLN A 1 94 ? -16.895 -4.533 9.533 1.00 94.31 94 GLN A O 1
ATOM 729 N N . GLN A 1 95 ? -15.142 -4.251 8.164 1.00 93.38 95 GLN A N 1
ATOM 730 C CA . GLN A 1 95 ? -14.133 -4.334 9.226 1.00 93.38 95 GLN A CA 1
ATOM 731 C C . GLN A 1 95 ? -14.299 -3.232 10.277 1.00 93.38 95 GLN A C 1
ATOM 733 O O . GLN A 1 95 ? -14.180 -3.497 11.472 1.00 93.38 95 GLN A O 1
ATOM 738 N N . GLU A 1 96 ? -14.596 -2.006 9.847 1.00 94.56 96 GLU A N 1
ATOM 739 C CA . GLU A 1 96 ? -14.853 -0.883 10.750 1.00 94.56 96 GLU A CA 1
ATOM 740 C C . GLU A 1 96 ? -16.099 -1.136 11.615 1.00 94.56 96 GLU A C 1
ATOM 742 O O . GLU A 1 96 ? -16.071 -0.947 12.834 1.00 94.56 96 GLU A O 1
ATOM 747 N N . 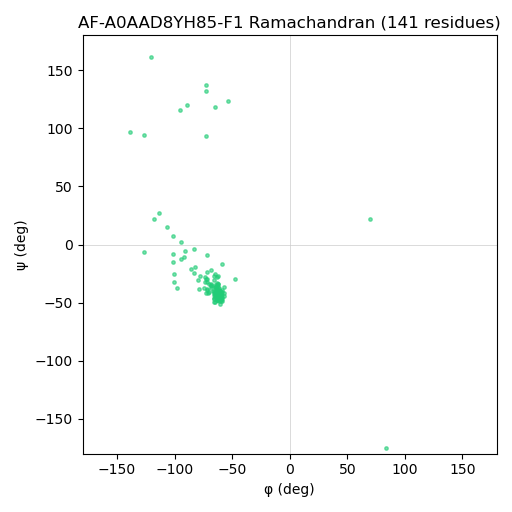ARG A 1 97 ? -17.176 -1.660 11.014 1.00 97.19 97 ARG A N 1
ATOM 748 C CA . ARG A 1 97 ? -18.378 -2.078 11.750 1.00 97.19 97 ARG A CA 1
ATOM 749 C C . ARG A 1 97 ? -18.072 -3.163 12.777 1.00 97.19 97 ARG A C 1
ATOM 751 O O . ARG A 1 97 ? -18.522 -3.043 13.914 1.00 97.19 97 ARG A O 1
ATOM 758 N N . ASP A 1 98 ? -17.315 -4.189 12.400 1.00 97.75 98 ASP A N 1
ATOM 759 C CA . ASP A 1 98 ? -16.973 -5.305 13.286 1.00 97.75 98 ASP A CA 1
ATOM 760 C C . ASP A 1 98 ? -16.110 -4.833 14.467 1.00 97.75 98 ASP A C 1
ATOM 762 O O . ASP A 1 98 ? -16.353 -5.214 15.614 1.00 97.75 98 ASP A O 1
ATOM 766 N N . TYR A 1 99 ? -15.156 -3.934 14.211 1.00 97.38 99 TYR A N 1
ATOM 767 C CA . TYR A 1 99 ? -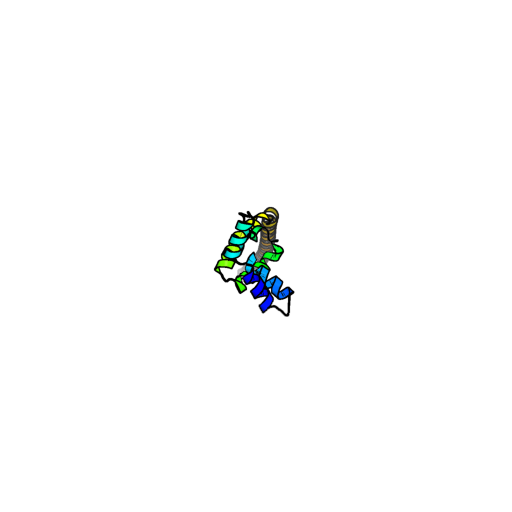14.348 -3.293 15.248 1.00 97.38 99 TYR A CA 1
ATOM 768 C C . TYR A 1 99 ? -15.216 -2.534 16.261 1.00 97.38 99 TYR A C 1
ATOM 770 O O . TYR A 1 99 ? -15.075 -2.715 17.475 1.00 97.38 99 TYR A O 1
ATOM 778 N N . HIS A 1 100 ? -16.154 -1.714 15.781 1.00 98.06 100 HIS A N 1
ATOM 779 C CA . HIS A 1 100 ? -17.051 -0.968 16.660 1.00 98.06 100 HIS A CA 1
ATOM 780 C C . HIS A 1 100 ? -18.044 -1.869 17.398 1.00 98.06 100 HIS A C 1
ATOM 782 O O . HIS A 1 100 ? -18.323 -1.620 18.571 1.00 98.06 100 HIS A O 1
ATOM 788 N N . ALA A 1 101 ? -18.534 -2.934 16.761 1.00 98.00 101 ALA A N 1
ATOM 789 C CA . ALA A 1 101 ? -19.388 -3.925 17.407 1.00 98.00 101 ALA A CA 1
ATOM 790 C C . ALA A 1 101 ? -18.654 -4.629 18.561 1.00 98.00 101 ALA A C 1
ATOM 792 O O . ALA A 1 101 ? -19.202 -4.746 19.658 1.00 98.00 101 ALA A O 1
ATOM 793 N N . ALA A 1 102 ? -17.392 -5.019 18.354 1.00 97.88 102 ALA A N 1
ATOM 794 C CA . ALA A 1 102 ? -16.558 -5.603 19.401 1.00 97.88 102 ALA A CA 1
ATOM 795 C C . ALA A 1 102 ? -16.331 -4.623 20.564 1.00 97.88 102 ALA A C 1
ATOM 797 O O . ALA A 1 102 ? -16.460 -4.997 21.731 1.00 97.88 102 ALA A O 1
ATOM 798 N N . LYS A 1 103 ? -16.065 -3.346 20.259 1.00 98.00 103 LYS A N 1
ATOM 799 C CA . LYS A 1 103 ? -15.936 -2.299 21.281 1.00 98.00 103 LYS A CA 1
ATOM 800 C C . LYS A 1 103 ? -17.227 -2.070 22.064 1.00 98.00 103 LYS A C 1
ATOM 802 O O . LYS A 1 103 ? -17.176 -1.918 23.281 1.00 98.00 103 LYS A O 1
ATOM 807 N N . ALA A 1 104 ? -18.378 -2.071 21.399 1.00 97.94 104 ALA A N 1
ATOM 808 C CA . ALA A 1 104 ? -19.669 -1.942 22.066 1.00 97.94 104 ALA A CA 1
ATOM 809 C C . ALA A 1 104 ? -19.930 -3.118 23.020 1.00 97.94 104 ALA A C 1
ATOM 811 O O . ALA A 1 104 ? -20.339 -2.891 24.155 1.00 97.94 104 ALA A O 1
ATOM 812 N N . ALA A 1 105 ? -19.626 -4.351 22.604 1.00 97.81 105 ALA A N 1
ATOM 813 C CA . ALA A 1 105 ? -19.749 -5.530 23.460 1.00 97.81 105 ALA A CA 1
ATOM 814 C C . ALA A 1 105 ? -18.845 -5.446 24.705 1.00 97.81 105 ALA A C 1
ATOM 816 O O . ALA A 1 105 ? -19.290 -5.759 25.808 1.00 97.81 105 ALA A O 1
ATOM 817 N N . GLU A 1 106 ? -17.608 -4.957 24.555 1.00 97.56 106 GLU A N 1
ATOM 818 C CA . GLU A 1 106 ? -16.699 -4.704 25.684 1.00 97.56 106 GLU A CA 1
ATOM 819 C C . GLU A 1 106 ? -17.300 -3.696 26.679 1.00 97.56 106 GLU A C 1
ATOM 821 O O . GLU A 1 106 ? -17.255 -3.901 27.892 1.00 97.56 106 GLU A O 1
ATOM 826 N N . HIS A 1 107 ? -17.883 -2.606 26.173 1.00 97.31 107 HIS A N 1
ATOM 827 C CA . HIS A 1 107 ? -18.528 -1.603 27.016 1.00 97.31 107 HIS A CA 1
ATOM 828 C C . HIS A 1 107 ? -19.780 -2.139 27.715 1.00 97.31 107 HIS A C 1
ATOM 830 O O . HIS A 1 107 ? -19.965 -1.851 28.894 1.00 97.31 107 HIS A O 1
ATOM 836 N N . ILE A 1 108 ? -20.600 -2.941 27.031 1.00 97.88 108 ILE A N 1
ATOM 837 C CA . ILE A 1 108 ? -21.780 -3.587 27.624 1.00 97.88 108 ILE A CA 1
ATOM 838 C C . ILE A 1 108 ? -21.364 -4.486 28.793 1.00 97.88 108 ILE A C 1
ATOM 840 O O . ILE A 1 108 ? -21.918 -4.358 29.880 1.00 97.88 108 ILE A O 1
ATOM 844 N N . ALA A 1 109 ? -20.332 -5.316 28.617 1.00 97.44 109 ALA A N 1
ATOM 845 C CA . ALA A 1 109 ? -19.836 -6.185 29.685 1.00 97.44 109 ALA A CA 1
ATOM 846 C C . ALA A 1 109 ? -19.351 -5.392 30.915 1.00 97.44 109 ALA A C 1
ATOM 848 O O . ALA A 1 109 ? -19.644 -5.764 32.050 1.00 97.44 109 ALA A O 1
ATOM 849 N N . LYS A 1 110 ? -18.659 -4.265 30.697 1.00 97.69 110 LYS A N 1
ATOM 850 C CA . LYS A 1 110 ? -18.225 -3.367 31.782 1.00 97.69 110 LYS A CA 1
ATOM 851 C C . LYS A 1 110 ? -19.398 -2.718 32.516 1.00 97.69 110 LYS A C 1
ATOM 853 O O . LYS A 1 110 ? -19.329 -2.535 33.726 1.00 97.69 110 LYS A O 1
ATOM 858 N N . VAL A 1 111 ? -20.470 -2.366 31.806 1.00 97.88 111 VAL A N 1
ATOM 859 C CA . VAL A 1 111 ? -21.692 -1.839 32.434 1.00 97.88 111 VAL A CA 1
ATOM 860 C C . VAL A 1 111 ? -22.340 -2.906 33.315 1.00 97.88 111 VAL A C 1
ATOM 862 O O . VAL A 1 111 ? -22.648 -2.623 34.468 1.00 97.88 111 VAL A O 1
ATOM 865 N N . GLU A 1 112 ? -22.462 -4.144 32.830 1.00 97.12 112 GLU A N 1
ATOM 866 C CA . GLU A 1 112 ? -23.019 -5.251 33.619 1.00 97.12 112 GLU A CA 1
ATOM 867 C C . GLU A 1 112 ? -22.187 -5.576 34.872 1.00 97.12 112 GLU A C 1
ATOM 869 O O . GLU A 1 112 ? -22.736 -5.981 35.898 1.00 97.12 112 GLU A O 1
ATOM 874 N N . GLU A 1 113 ? -20.863 -5.423 34.806 1.00 97.00 113 GLU A N 1
ATOM 875 C CA . GLU A 1 113 ? -19.969 -5.560 35.960 1.00 97.00 113 GLU A CA 1
ATOM 876 C C . GLU A 1 113 ? -20.227 -4.463 37.004 1.00 97.00 113 GLU A C 1
ATOM 878 O O . GLU A 1 113 ? -20.474 -4.771 38.172 1.00 97.00 113 GLU A O 1
ATOM 883 N N . LEU A 1 114 ? -20.274 -3.198 36.577 1.00 96.25 114 LEU A N 1
ATOM 884 C CA . LEU A 1 114 ? -20.562 -2.064 37.461 1.00 96.25 114 LEU A CA 1
ATOM 885 C C . LEU A 1 114 ? -21.964 -2.149 38.083 1.00 96.25 114 LEU A C 1
ATOM 887 O O . LEU A 1 114 ? -22.142 -1.820 39.256 1.00 96.25 114 LEU A O 1
ATOM 891 N N . ASP A 1 115 ? -22.958 -2.631 37.337 1.00 96.50 115 ASP A N 1
ATOM 892 C CA . ASP A 1 115 ? -24.313 -2.827 37.857 1.00 96.50 115 ASP A CA 1
ATOM 893 C C . ASP A 1 115 ? -24.352 -3.890 38.969 1.00 96.50 115 ASP A C 1
ATOM 895 O O . ASP A 1 115 ? -25.058 -3.714 39.971 1.00 96.50 115 ASP A O 1
ATOM 899 N N . LYS A 1 116 ? -23.551 -4.961 38.856 1.00 96.00 116 LYS A N 1
ATOM 900 C CA . LYS A 1 116 ? -23.393 -5.968 39.924 1.00 96.00 116 LYS A CA 1
ATOM 901 C C . LYS A 1 116 ? -22.720 -5.373 41.160 1.00 96.00 116 LYS A C 1
ATOM 903 O O . LYS A 1 116 ? -23.189 -5.601 42.279 1.00 96.00 116 LYS A O 1
ATOM 908 N N . GLU A 1 117 ? -21.665 -4.580 40.984 1.00 94.94 117 GLU A N 1
ATOM 909 C CA . GLU A 1 117 ? -21.014 -3.876 42.096 1.00 94.94 117 GLU A CA 1
ATOM 910 C C . GLU A 1 117 ? -21.990 -2.926 42.809 1.00 94.94 117 GLU A C 1
ATOM 912 O O . GLU A 1 117 ? -22.102 -2.945 44.037 1.00 94.94 117 GLU A O 1
ATOM 917 N N . LEU A 1 118 ? -22.788 -2.159 42.062 1.00 92.50 118 LEU A N 1
ATOM 918 C CA . LEU A 1 118 ? -23.801 -1.277 42.644 1.00 92.50 118 LEU A CA 1
ATOM 919 C C . LEU A 1 118 ? -24.885 -2.039 43.418 1.00 92.50 118 LEU A C 1
ATOM 921 O O . LEU A 1 118 ? -25.325 -1.563 44.469 1.00 92.50 118 LEU A O 1
ATOM 925 N N . ALA A 1 119 ? -25.325 -3.202 42.929 1.00 94.62 119 ALA A N 1
ATOM 926 C CA . ALA A 1 119 ? -26.301 -4.038 43.627 1.00 94.62 119 ALA A CA 1
ATOM 927 C C . ALA A 1 119 ? -25.760 -4.530 44.981 1.00 94.62 119 ALA A C 1
ATOM 929 O O . ALA A 1 119 ? -26.417 -4.344 46.007 1.00 94.62 119 ALA A O 1
ATOM 930 N N . THR A 1 120 ? -24.528 -5.051 45.011 1.00 94.75 120 THR A N 1
ATOM 931 C CA . THR A 1 120 ? -23.895 -5.528 46.256 1.00 94.75 120 THR A CA 1
ATOM 932 C C . THR A 1 120 ? -23.711 -4.417 47.296 1.00 94.75 120 THR A C 1
ATOM 934 O O . THR A 1 120 ? -23.980 -4.624 48.482 1.00 94.75 120 THR A O 1
ATOM 937 N N . ILE A 1 121 ? -23.336 -3.203 46.871 1.00 93.50 121 ILE A N 1
ATOM 938 C CA . ILE A 1 121 ? -23.222 -2.042 47.768 1.00 93.50 121 ILE A CA 1
ATOM 939 C C . ILE A 1 121 ? -24.592 -1.655 48.347 1.00 93.50 121 ILE A C 1
ATOM 941 O O . ILE A 1 121 ? -24.700 -1.366 49.543 1.00 93.50 121 ILE A O 1
ATOM 945 N N . LYS A 1 122 ? -25.652 -1.661 47.526 1.00 91.31 122 LYS A N 1
ATOM 946 C CA . LYS A 1 122 ? -27.018 -1.337 47.973 1.00 91.31 122 LYS A CA 1
ATOM 947 C C . LYS A 1 122 ? -27.550 -2.353 48.985 1.00 91.31 122 LYS A C 1
ATOM 949 O O . LYS A 1 122 ? -28.128 -1.945 49.993 1.00 91.31 122 LYS A O 1
ATOM 954 N N . GLU A 1 123 ? -27.324 -3.645 48.761 1.00 89.88 123 GLU A N 1
ATOM 955 C CA . GLU A 1 123 ? -27.713 -4.706 49.700 1.00 89.88 123 GLU A CA 1
ATOM 956 C C . GLU A 1 123 ? -26.981 -4.572 51.043 1.00 89.88 123 GLU A C 1
ATOM 958 O O . GLU A 1 123 ? -27.614 -4.584 52.103 1.00 89.88 123 GLU A O 1
ATOM 963 N N . ALA A 1 124 ? -25.665 -4.335 51.015 1.00 87.38 124 ALA A N 1
ATOM 964 C CA . ALA A 1 124 ? -24.874 -4.117 52.225 1.00 87.38 124 ALA A CA 1
ATOM 965 C C . ALA A 1 124 ? -25.337 -2.878 53.022 1.00 87.38 124 ALA A C 1
ATOM 967 O O . ALA A 1 124 ? -25.356 -2.895 54.257 1.00 87.38 124 ALA A O 1
ATOM 968 N N . ALA A 1 125 ? -25.740 -1.802 52.338 1.00 86.06 125 ALA A N 1
ATOM 969 C CA . ALA A 1 125 ? -26.280 -0.599 52.975 1.00 86.06 125 ALA A CA 1
ATOM 970 C C . ALA A 1 125 ? -27.662 -0.829 53.620 1.00 86.06 125 ALA A C 1
ATOM 972 O O . ALA A 1 125 ? -27.936 -0.304 54.707 1.00 86.06 125 ALA A O 1
ATOM 973 N N . ALA A 1 126 ? -28.525 -1.630 52.986 1.00 80.94 126 ALA A N 1
ATOM 974 C CA . ALA A 1 126 ? -29.838 -1.982 53.523 1.00 80.94 126 ALA A CA 1
ATOM 975 C C . ALA A 1 126 ? -29.730 -2.812 54.817 1.00 80.94 126 ALA A C 1
ATOM 977 O O . ALA A 1 126 ? -30.407 -2.497 55.799 1.00 80.94 126 ALA A O 1
ATOM 978 N N . MET A 1 127 ? -28.819 -3.794 54.864 1.00 74.81 127 MET A N 1
ATOM 979 C CA . MET A 1 127 ? -28.577 -4.606 56.069 1.00 74.81 127 MET A CA 1
ATOM 980 C C . MET A 1 127 ? -28.099 -3.756 57.258 1.00 74.81 127 MET A C 1
ATOM 982 O O . MET A 1 127 ? -28.648 -3.853 58.355 1.00 74.81 127 MET A O 1
ATOM 986 N N . ARG A 1 128 ? -27.156 -2.827 57.036 1.00 71.94 128 ARG A N 1
ATOM 987 C CA . ARG A 1 128 ? -26.655 -1.920 58.093 1.00 71.94 128 ARG A CA 1
ATOM 988 C C . ARG A 1 128 ? -27.734 -1.004 58.678 1.00 71.94 128 ARG A C 1
ATOM 990 O O . ARG A 1 128 ? -27.623 -0.565 59.822 1.00 71.94 128 ARG A O 1
ATOM 997 N N . SER A 1 129 ? -28.767 -0.695 57.899 1.00 65.88 129 SER A N 1
ATOM 998 C CA . SER A 1 129 ? -29.866 0.173 58.328 1.00 65.88 129 SER A CA 1
ATOM 999 C C . SER A 1 129 ? -30.880 -0.570 59.210 1.00 65.88 129 SER A C 1
ATOM 1001 O O . SER A 1 129 ? -31.441 0.035 60.122 1.00 65.88 129 SER A O 1
ATOM 1003 N N . GLN A 1 130 ? -31.078 -1.880 59.011 1.00 58.97 130 GLN A N 1
ATOM 1004 C CA . GLN A 1 130 ? -31.948 -2.710 59.860 1.00 58.97 130 GLN A CA 1
ATOM 1005 C C . GLN A 1 130 ? -31.349 -2.972 61.253 1.00 58.97 130 GLN A C 1
ATOM 1007 O O . GLN A 1 130 ? -32.066 -2.867 62.254 1.00 58.97 130 GLN A O 1
ATOM 1012 N N . ASP A 1 131 ? -30.036 -3.199 61.346 1.00 57.47 131 ASP A N 1
ATOM 1013 C CA . ASP A 1 131 ? -29.346 -3.402 62.632 1.00 57.47 131 ASP A CA 1
ATOM 1014 C C . ASP A 1 131 ? -29.419 -2.164 63.544 1.00 57.47 131 ASP A C 1
ATOM 1016 O O . ASP A 1 131 ? -29.531 -2.263 64.774 1.00 57.47 131 ASP A O 1
ATOM 1020 N N . ASN A 1 132 ? -29.428 -0.969 62.947 1.00 55.88 132 ASN A N 1
ATOM 1021 C CA . ASN A 1 132 ? -29.491 0.293 63.682 1.00 55.88 132 ASN A CA 1
ATOM 1022 C C . ASN A 1 132 ? -30.895 0.560 64.273 1.00 55.88 132 ASN A C 1
ATOM 1024 O O . ASN A 1 132 ? -31.022 1.107 65.372 1.00 55.88 132 ASN A O 1
ATOM 1028 N N . VAL A 1 133 ? -31.961 0.102 63.601 1.00 56.34 133 VAL A N 1
ATOM 1029 C CA . VAL A 1 133 ? -33.359 0.243 64.064 1.00 56.34 133 VAL A CA 1
ATOM 1030 C C . VAL A 1 133 ? -33.683 -0.724 65.214 1.00 56.34 133 VAL A C 1
ATOM 1032 O O . VAL A 1 133 ? -34.356 -0.340 66.177 1.00 56.34 133 VAL A O 1
ATOM 1035 N N . CYS A 1 134 ? -33.157 -1.955 65.183 1.00 54.06 134 CYS A N 1
ATOM 1036 C CA . CYS A 1 134 ? -33.348 -2.913 66.280 1.00 54.06 134 CYS A CA 1
ATOM 1037 C C . CYS A 1 134 ? -32.602 -2.484 67.559 1.00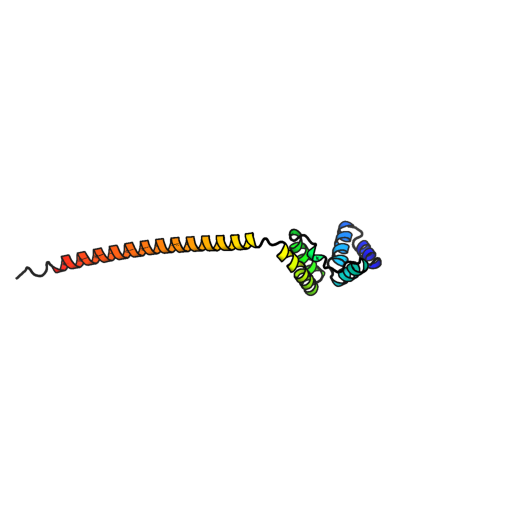 54.06 134 CYS A C 1
ATOM 1039 O O . CYS A 1 134 ? -33.098 -2.662 68.674 1.00 54.06 134 CYS A O 1
ATOM 1041 N N . SER A 1 135 ? -31.440 -1.846 67.406 1.00 55.38 135 SER A N 1
ATOM 1042 C CA . SER A 1 135 ? -30.599 -1.402 68.524 1.00 55.38 135 SER A CA 1
ATOM 1043 C C . SER A 1 135 ? -31.184 -0.210 69.300 1.00 55.38 135 SER A C 1
ATOM 1045 O O . SER A 1 135 ? -30.983 -0.101 70.511 1.00 55.38 135 SER A O 1
ATOM 1047 N N . GLN A 1 136 ? -31.954 0.674 68.650 1.00 53.94 136 GLN A N 1
ATOM 1048 C CA . GLN A 1 136 ? -32.583 1.825 69.318 1.00 53.94 136 GLN A CA 1
ATOM 1049 C C . GLN A 1 136 ? -33.845 1.467 70.123 1.00 53.94 136 GLN A C 1
ATOM 1051 O O . GLN A 1 136 ? -34.139 2.129 71.123 1.00 53.94 136 GLN A O 1
ATOM 1056 N N . SER A 1 137 ? -34.568 0.406 69.751 1.00 53.97 137 SER A N 1
ATOM 1057 C CA . SER A 1 137 ? -35.839 0.035 70.402 1.00 53.97 137 SER A CA 1
ATOM 1058 C C . SER A 1 137 ? -35.681 -0.470 71.845 1.00 53.97 137 SER A C 1
ATOM 1060 O O . SER A 1 137 ? -36.601 -0.344 72.652 1.00 53.97 137 SER A O 1
ATOM 1062 N N . ASN A 1 138 ? -34.495 -0.953 72.228 1.00 56.56 138 ASN A N 1
ATOM 1063 C CA . ASN A 1 138 ? -34.263 -1.541 73.554 1.00 56.56 138 ASN A CA 1
ATOM 1064 C C . ASN A 1 138 ? -33.959 -0.527 74.674 1.00 56.56 138 ASN A C 1
ATOM 1066 O O . ASN A 1 138 ? -33.857 -0.914 75.838 1.00 56.56 138 ASN A O 1
ATOM 1070 N N . LYS A 1 139 ? -33.842 0.774 74.375 1.00 55.28 139 LYS A N 1
ATOM 1071 C CA . LYS A 1 139 ? -33.415 1.783 75.367 1.00 55.28 139 LYS A CA 1
ATOM 1072 C C . LYS A 1 139 ? -34.549 2.447 76.165 1.00 55.28 139 LYS A C 1
ATOM 1074 O O . LYS A 1 139 ? -34.263 3.199 77.087 1.00 55.28 139 LYS A O 1
ATOM 1079 N N . ARG A 1 140 ? -35.826 2.176 75.856 1.00 55.47 140 ARG A N 1
ATOM 1080 C CA . ARG A 1 140 ? -36.991 2.872 76.457 1.00 55.47 140 ARG A CA 1
ATOM 1081 C C . ARG A 1 140 ? -37.737 2.117 77.570 1.00 55.47 140 ARG A C 1
ATOM 1083 O O . ARG A 1 140 ? -38.785 2.584 77.996 1.00 55.47 140 ARG A O 1
ATOM 1090 N N . ARG A 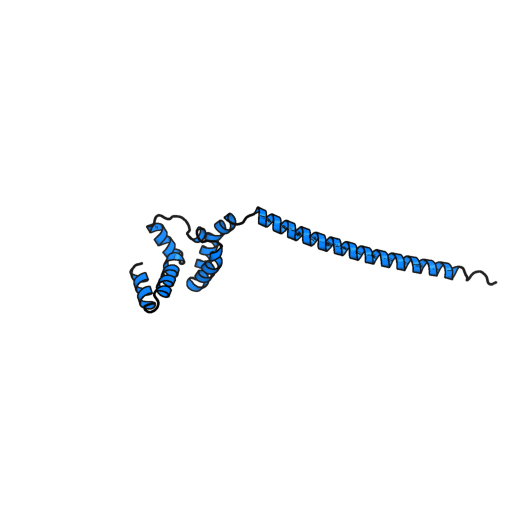1 141 ? -37.242 0.970 78.054 1.00 54.22 141 ARG A N 1
ATOM 1091 C CA . ARG A 1 141 ? -38.010 0.084 78.963 1.00 54.22 141 ARG A CA 1
ATOM 1092 C C . ARG A 1 141 ? -37.417 -0.141 80.362 1.00 54.22 141 ARG A C 1
ATOM 1094 O O . ARG A 1 141 ? -37.740 -1.138 80.997 1.00 54.22 141 ARG A O 1
ATOM 1101 N N . ARG A 1 142 ? -36.560 0.758 80.851 1.00 51.91 142 ARG A N 1
ATOM 1102 C CA . ARG A 1 142 ? -36.087 0.744 82.246 1.00 51.91 142 ARG A CA 1
ATOM 1103 C C . ARG A 1 142 ? -36.326 2.107 82.893 1.00 51.91 142 ARG A C 1
ATOM 1105 O O . ARG A 1 142 ? -35.502 3.003 82.747 1.00 51.91 142 ARG A O 1
ATOM 1112 N N . THR A 1 143 ? -37.457 2.225 83.578 1.00 50.09 143 THR A N 1
ATOM 1113 C CA . THR A 1 143 ? -37.755 3.208 84.630 1.00 50.09 143 THR A CA 1
ATOM 1114 C C . THR A 1 143 ? -38.481 2.466 85.728 1.00 50.09 143 THR A C 1
ATOM 1116 O O . THR A 1 143 ? -39.412 1.715 85.349 1.00 50.09 143 THR A O 1
#

Secondary structure (DSSP, 8-state):
-HHHHHHHHHHTTT-HHHHHHHHHIIIIISHHHHHHHHHHTT--S-SGGGS-TTTHHHHHHHHHHHH-HHHHHHHHHHHHHHHHHHS-HHHHHHHHHHHHHHHHHHHHHHHHHHHHHHHHHHHHHHHHHHHHHHHHHTTS---